Protein AF-A0A9D6XLE0-F1 (afdb_monomer)

Structure (mmCIF, N/CA/C/O backbone):
data_AF-A0A9D6XLE0-F1
#
_entry.id   AF-A0A9D6XLE0-F1
#
loop_
_atom_site.group_PDB
_atom_site.id
_atom_site.type_symbol
_atom_site.label_atom_id
_atom_site.label_alt_id
_atom_site.label_comp_id
_atom_site.label_asym_id
_atom_site.label_entity_id
_atom_site.label_seq_id
_atom_site.pdbx_PDB_ins_code
_atom_site.Cartn_x
_atom_site.Cartn_y
_atom_site.Cartn_z
_atom_site.occupancy
_atom_site.B_iso_or_equiv
_atom_site.auth_seq_id
_atom_site.auth_comp_id
_atom_site.auth_asym_id
_atom_site.auth_atom_id
_atom_site.pdbx_PDB_model_num
ATOM 1 N N . MET A 1 1 ? -13.410 0.222 10.289 1.00 87.62 1 MET A N 1
ATOM 2 C CA . MET A 1 1 ? -13.188 -0.714 9.162 1.00 87.62 1 MET A CA 1
ATOM 3 C C . MET A 1 1 ? -11.704 -0.798 8.873 1.00 87.62 1 MET A C 1
ATOM 5 O O . MET A 1 1 ? -11.039 0.231 8.959 1.00 87.62 1 MET A O 1
ATOM 9 N N . LYS A 1 2 ? -11.216 -1.992 8.530 1.00 89.06 2 LYS A N 1
ATOM 10 C CA . LYS A 1 2 ? -9.848 -2.215 8.052 1.00 89.06 2 LYS A CA 1
ATOM 11 C C . LYS A 1 2 ? -9.846 -2.193 6.525 1.00 89.06 2 LYS A C 1
ATOM 13 O O . LYS A 1 2 ? -10.655 -2.877 5.907 1.00 89.06 2 LYS A O 1
ATOM 18 N N . ILE A 1 3 ? -8.984 -1.379 5.923 1.00 92.56 3 ILE A N 1
ATOM 19 C CA . ILE A 1 3 ? -8.946 -1.136 4.475 1.00 92.56 3 ILE A CA 1
ATOM 20 C C . ILE A 1 3 ? -7.535 -1.426 3.971 1.00 92.56 3 ILE A C 1
ATOM 22 O O . ILE A 1 3 ? -6.579 -0.802 4.422 1.00 92.56 3 ILE A O 1
ATOM 26 N N . ALA A 1 4 ? -7.408 -2.357 3.027 1.00 93.06 4 ALA A N 1
ATOM 27 C CA . ALA A 1 4 ? -6.151 -2.661 2.352 1.00 93.06 4 ALA A CA 1
ATOM 28 C C . ALA A 1 4 ? -6.087 -1.929 1.010 1.00 93.06 4 ALA A C 1
ATOM 30 O O . ALA A 1 4 ? -6.994 -2.053 0.191 1.00 93.06 4 ALA A O 1
ATOM 31 N N . MET A 1 5 ? -4.998 -1.209 0.761 1.00 93.06 5 MET A N 1
ATOM 32 C CA . MET A 1 5 ? -4.709 -0.570 -0.519 1.00 93.06 5 MET A CA 1
ATOM 33 C C . MET A 1 5 ? -3.535 -1.281 -1.187 1.00 93.06 5 MET A C 1
ATOM 35 O O . MET A 1 5 ? -2.418 -1.297 -0.662 1.00 93.06 5 MET A O 1
ATOM 39 N N . LEU A 1 6 ? -3.799 -1.860 -2.355 1.00 91.88 6 LEU A N 1
ATOM 40 C CA . LEU A 1 6 ? -2.880 -2.670 -3.152 1.00 91.88 6 LEU A CA 1
ATOM 41 C C . LEU A 1 6 ? -2.797 -2.094 -4.573 1.00 91.88 6 LEU A C 1
ATOM 43 O O . LEU A 1 6 ? -3.769 -1.542 -5.079 1.00 91.88 6 LEU A O 1
ATOM 47 N N . GLY A 1 7 ? -1.656 -2.278 -5.238 1.00 86.25 7 GLY A N 1
ATOM 48 C CA . GLY A 1 7 ? -1.477 -1.938 -6.657 1.00 86.25 7 GLY A CA 1
ATOM 49 C C . GLY A 1 7 ? -0.566 -0.736 -6.918 1.00 86.25 7 GLY A C 1
ATOM 50 O O . GLY A 1 7 ? 0.201 -0.770 -7.882 1.00 86.25 7 GLY A O 1
ATOM 51 N N . GLN A 1 8 ? -0.549 0.264 -6.034 1.00 88.94 8 GLN A N 1
ATOM 52 C CA . GLN A 1 8 ? 0.389 1.394 -6.105 1.00 88.94 8 GLN A CA 1
ATOM 53 C C . GLN A 1 8 ? 1.848 0.986 -5.821 1.00 88.94 8 GLN A C 1
ATOM 55 O O . GLN A 1 8 ? 2.121 -0.089 -5.274 1.00 88.94 8 GLN A O 1
ATOM 60 N N . LYS A 1 9 ? 2.811 1.851 -6.172 1.00 87.69 9 LYS A N 1
ATOM 61 C CA . LYS A 1 9 ? 4.233 1.617 -5.861 1.00 87.69 9 LYS A CA 1
ATOM 62 C C . LYS A 1 9 ? 4.548 1.863 -4.392 1.00 87.69 9 LYS A C 1
ATOM 64 O O . LYS A 1 9 ? 5.295 1.096 -3.794 1.00 87.69 9 LYS A O 1
ATOM 69 N N . GLY A 1 10 ? 3.981 2.907 -3.801 1.00 84.62 10 GLY A N 1
ATOM 70 C CA . GLY A 1 10 ? 4.113 3.191 -2.379 1.00 84.62 10 GLY A CA 1
ATOM 71 C C . GLY A 1 10 ? 3.834 4.647 -2.042 1.00 84.62 10 GLY A C 1
ATOM 72 O O . GLY A 1 10 ? 3.666 5.476 -2.930 1.00 84.62 10 GLY A O 1
ATOM 73 N N . ILE A 1 11 ? 3.799 4.932 -0.745 1.00 81.94 11 ILE A N 1
ATOM 74 C CA . ILE A 1 11 ? 3.712 6.283 -0.185 1.00 81.94 11 ILE A CA 1
ATOM 75 C C . ILE A 1 11 ? 4.926 6.529 0.738 1.00 81.94 11 ILE A C 1
ATOM 77 O O . ILE A 1 11 ? 5.521 5.542 1.200 1.00 81.94 11 ILE A O 1
ATOM 81 N N . PRO A 1 12 ? 5.346 7.784 0.989 1.00 79.88 12 PRO A N 1
ATOM 82 C CA . PRO A 1 12 ? 4.788 9.047 0.478 1.00 79.88 12 PRO A CA 1
ATOM 83 C C . PRO A 1 12 ? 4.904 9.179 -1.047 1.00 79.88 12 PRO A C 1
ATOM 85 O O . PRO A 1 12 ? 5.758 8.540 -1.668 1.00 79.88 12 PRO A O 1
ATOM 88 N N . ALA A 1 13 ? 4.019 9.964 -1.664 1.00 80.19 13 ALA A N 1
ATOM 89 C CA . ALA A 1 13 ? 3.962 10.084 -3.116 1.00 80.19 13 ALA A CA 1
ATOM 90 C C . ALA A 1 13 ? 5.152 10.889 -3.657 1.00 80.19 13 ALA A C 1
ATOM 92 O O . ALA A 1 13 ? 5.139 12.115 -3.676 1.00 80.19 13 ALA A O 1
ATOM 93 N N . VAL A 1 14 ? 6.195 10.187 -4.104 1.00 75.25 14 VAL A N 1
ATOM 94 C CA . VAL A 1 14 ? 7.365 10.803 -4.761 1.00 75.25 14 VAL A CA 1
A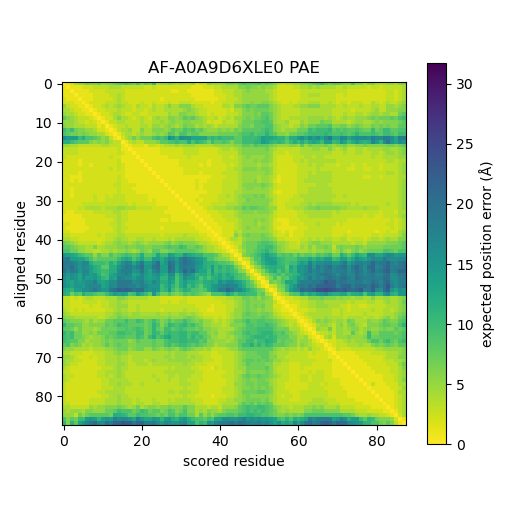TOM 95 C C . VAL A 1 14 ? 7.212 10.800 -6.287 1.00 75.25 14 VAL A C 1
ATOM 97 O O . VAL A 1 14 ? 7.807 11.616 -6.985 1.00 75.25 14 VAL A O 1
ATOM 100 N N . PHE A 1 15 ? 6.396 9.888 -6.822 1.00 63.28 15 PHE A N 1
ATOM 101 C CA . PHE A 1 15 ? 6.276 9.649 -8.256 1.00 63.28 15 PHE A CA 1
ATOM 102 C C . PHE A 1 15 ? 4.818 9.378 -8.615 1.00 63.28 15 PHE A C 1
ATOM 104 O O . PHE A 1 15 ? 4.226 8.485 -8.028 1.00 63.28 15 PHE A O 1
ATOM 111 N N . GLY A 1 16 ? 4.283 10.072 -9.621 1.00 78.88 16 GLY A N 1
ATOM 112 C CA . GLY A 1 16 ? 3.003 9.724 -10.247 1.00 78.88 16 GLY A CA 1
ATOM 113 C C . GLY A 1 16 ? 1.741 10.185 -9.506 1.00 78.88 16 GLY A C 1
ATOM 114 O O . GLY A 1 16 ? 1.729 10.434 -8.303 1.00 78.88 16 GLY A O 1
ATOM 115 N N . GLY A 1 17 ? 0.645 10.314 -10.261 1.00 88.44 17 GLY A N 1
ATOM 116 C CA . GLY A 1 17 ? -0.651 10.748 -9.728 1.00 88.44 17 GLY A CA 1
ATOM 117 C C . GLY A 1 17 ? -1.383 9.677 -8.913 1.00 88.44 17 GLY A C 1
ATOM 118 O O . GLY A 1 17 ? -2.168 10.019 -8.033 1.00 88.44 17 GLY A O 1
ATOM 119 N N . ILE A 1 18 ? -1.108 8.390 -9.162 1.00 90.75 18 ILE A N 1
ATOM 120 C CA . ILE A 1 18 ? -1.748 7.274 -8.447 1.00 90.75 18 ILE A CA 1
ATOM 121 C C . ILE A 1 18 ? -1.302 7.271 -6.986 1.00 90.75 18 ILE A C 1
ATOM 123 O O . ILE A 1 18 ? -2.131 7.214 -6.085 1.00 90.75 18 ILE A O 1
ATOM 127 N N . GLU A 1 19 ? 0.001 7.377 -6.743 1.00 89.25 19 GLU A N 1
ATOM 128 C CA . GLU A 1 19 ? 0.579 7.405 -5.405 1.00 89.25 19 GLU A CA 1
ATOM 129 C C . GLU A 1 19 ? 0.042 8.593 -4.602 1.00 89.25 19 GLU A C 1
ATOM 131 O O . GLU A 1 19 ? -0.320 8.429 -3.438 1.00 89.25 19 GLU A O 1
ATOM 136 N N . ARG A 1 20 ? -0.089 9.765 -5.241 1.00 90.12 20 ARG A N 1
ATOM 137 C CA . ARG A 1 20 ? -0.655 10.958 -4.600 1.00 90.12 20 ARG A CA 1
ATOM 138 C C . ARG A 1 20 ? -2.129 10.777 -4.256 1.00 90.12 20 ARG A C 1
ATOM 140 O O . ARG A 1 20 ? -2.547 11.107 -3.150 1.00 90.12 20 ARG A O 1
ATOM 147 N N . HIS A 1 21 ? -2.903 10.213 -5.181 1.00 92.56 21 HIS A N 1
ATOM 148 C CA . HIS A 1 21 ? -4.306 9.894 -4.946 1.00 92.56 21 HIS A CA 1
ATOM 149 C C . HIS A 1 21 ? -4.474 8.917 -3.773 1.00 92.56 21 HIS A C 1
ATOM 151 O O . HIS A 1 21 ? -5.287 9.161 -2.882 1.00 92.56 21 HIS A O 1
ATOM 157 N N . VAL A 1 22 ? -3.678 7.844 -3.740 1.00 91.69 22 VAL A N 1
ATOM 158 C CA . VAL A 1 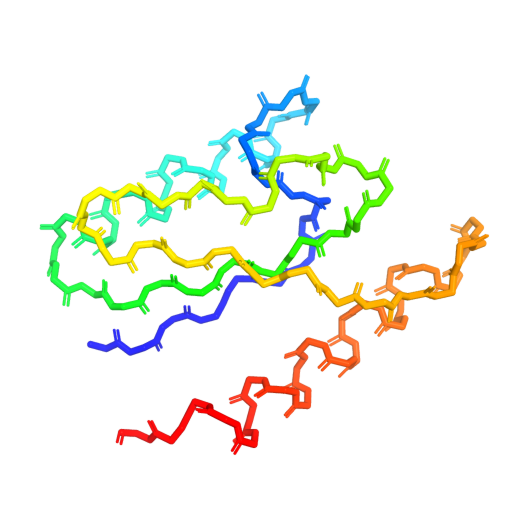22 ? -3.699 6.848 -2.660 1.00 91.69 22 VAL A CA 1
ATOM 159 C C . VAL A 1 22 ? -3.305 7.471 -1.323 1.00 91.69 22 VAL A C 1
ATOM 161 O O . VAL A 1 22 ? -3.986 7.230 -0.331 1.00 91.69 22 VAL A O 1
ATOM 164 N N . GLU A 1 23 ? -2.253 8.290 -1.281 1.00 89.94 23 GLU A N 1
ATOM 165 C CA . GLU A 1 23 ? -1.811 8.985 -0.066 1.00 89.94 23 GLU A CA 1
ATOM 166 C C . GLU A 1 23 ? -2.920 9.872 0.519 1.00 89.94 23 GLU A C 1
ATOM 168 O O . GLU A 1 23 ? -3.254 9.764 1.704 1.00 89.94 23 GLU A O 1
ATOM 173 N N . GLU A 1 24 ? -3.537 10.719 -0.306 1.00 91.44 24 GLU A N 1
ATOM 174 C CA . GLU A 1 24 ? -4.609 11.600 0.152 1.00 91.44 24 GLU A CA 1
ATOM 175 C C . GLU A 1 24 ? -5.861 10.823 0.572 1.00 91.44 24 GLU A C 1
ATOM 177 O O . GLU A 1 24 ? -6.480 11.146 1.590 1.00 91.44 24 GLU A O 1
ATOM 182 N N . LEU A 1 25 ? -6.239 9.788 -0.184 1.00 92.88 25 LEU A N 1
ATOM 183 C CA . LEU A 1 25 ? -7.400 8.964 0.133 1.00 92.88 25 LEU A CA 1
ATOM 184 C C . LEU A 1 25 ? -7.187 8.184 1.435 1.00 92.88 25 LEU A C 1
ATOM 186 O O . LEU A 1 25 ? -8.060 8.201 2.303 1.00 92.88 25 LEU A O 1
ATOM 190 N N . ALA A 1 26 ? -6.022 7.552 1.600 1.00 91.06 26 ALA A N 1
ATOM 191 C CA . ALA A 1 26 ? -5.658 6.816 2.806 1.00 91.06 26 ALA A CA 1
ATOM 192 C C . ALA A 1 26 ? -5.706 7.722 4.039 1.00 91.06 26 ALA A C 1
ATOM 194 O O . ALA A 1 26 ? -6.324 7.364 5.039 1.00 91.06 26 ALA A O 1
ATOM 195 N N . THR A 1 27 ? -5.131 8.924 3.939 1.00 89.50 27 THR A N 1
ATOM 196 C CA . THR A 1 27 ? -5.099 9.895 5.041 1.00 89.50 27 THR A CA 1
ATOM 197 C C . THR A 1 27 ? -6.507 10.368 5.415 1.00 89.50 27 THR A C 1
ATOM 199 O O . THR A 1 27 ? -6.846 10.434 6.595 1.00 89.50 27 THR A O 1
ATOM 202 N N . ARG A 1 28 ? -7.372 10.640 4.426 1.00 92.06 28 ARG A N 1
ATOM 203 C CA . ARG A 1 28 ? -8.771 11.041 4.667 1.00 92.06 28 ARG A CA 1
ATOM 204 C C . ARG A 1 28 ? -9.607 9.908 5.269 1.00 92.06 28 ARG A C 1
ATOM 206 O O . ARG A 1 28 ? -10.436 10.169 6.136 1.00 92.06 28 ARG A O 1
ATOM 213 N N . LEU A 1 29 ? -9.402 8.662 4.840 1.00 92.12 29 LEU A N 1
ATOM 214 C CA . LEU A 1 29 ? -10.083 7.494 5.412 1.00 92.12 29 LEU A CA 1
ATOM 215 C C . LEU A 1 29 ? -9.635 7.234 6.852 1.00 92.12 29 LEU A C 1
ATOM 217 O O . LEU A 1 29 ? -10.468 6.995 7.724 1.00 92.12 29 LEU A O 1
ATOM 221 N N . ALA A 1 30 ? -8.338 7.351 7.116 1.00 90.00 30 ALA A N 1
ATOM 222 C CA . ALA A 1 30 ? -7.791 7.284 8.460 1.00 90.00 30 ALA A CA 1
ATOM 223 C C . ALA A 1 30 ? -8.358 8.369 9.386 1.00 90.00 30 ALA A C 1
ATOM 225 O O . ALA A 1 30 ? -8.763 8.071 10.508 1.00 90.00 30 ALA A O 1
ATOM 226 N N . ALA A 1 31 ? -8.469 9.609 8.900 1.00 89.88 31 ALA A N 1
ATOM 227 C CA . ALA A 1 31 ? -9.089 10.706 9.642 1.00 89.88 31 ALA A CA 1
ATOM 228 C C . ALA A 1 31 ? -10.574 10.450 9.972 1.00 89.88 31 ALA A C 1
ATOM 230 O O . ALA A 1 31 ? -11.083 10.983 10.952 1.00 89.88 31 ALA A O 1
ATOM 231 N N . ARG A 1 32 ? -11.260 9.600 9.195 1.00 91.25 32 ARG A N 1
ATOM 232 C CA . ARG A 1 32 ? -12.632 9.130 9.468 1.00 91.25 32 ARG A CA 1
ATOM 233 C C . ARG A 1 32 ? -12.691 7.930 10.428 1.00 91.25 32 ARG A C 1
ATOM 235 O O . ARG A 1 32 ? -13.755 7.347 10.606 1.00 91.25 32 ARG A O 1
ATOM 242 N N . GLY A 1 33 ? -11.569 7.542 11.038 1.00 89.38 33 GLY A N 1
ATOM 243 C CA . GLY A 1 33 ? -11.494 6.442 12.004 1.00 89.38 33 GLY A CA 1
ATOM 244 C C . GLY A 1 33 ? -11.337 5.056 11.374 1.00 89.38 33 GLY A C 1
ATOM 245 O O . GLY A 1 33 ? -11.582 4.043 12.031 1.00 89.38 33 GLY A O 1
ATOM 246 N N . HIS A 1 34 ? -10.956 4.971 10.097 1.00 90.50 34 HIS A N 1
ATOM 247 C CA . HIS A 1 34 ? -10.623 3.694 9.469 1.00 90.50 34 HIS A CA 1
ATOM 248 C C . HIS A 1 34 ? -9.154 3.327 9.692 1.00 90.50 34 HIS A C 1
ATOM 250 O O . HIS A 1 34 ? -8.277 4.183 9.760 1.00 90.50 34 HIS A O 1
ATOM 256 N N . GLU A 1 35 ? -8.876 2.033 9.771 1.00 89.56 35 GLU A N 1
ATOM 257 C CA . GLU A 1 35 ? -7.513 1.525 9.803 1.00 89.56 35 GLU A CA 1
ATOM 258 C C . GLU A 1 35 ? -7.090 1.214 8.369 1.00 89.56 35 GLU A C 1
ATOM 260 O O . GLU A 1 35 ? -7.657 0.323 7.734 1.00 89.56 35 GLU A O 1
ATOM 265 N N . VAL A 1 36 ? -6.133 1.970 7.835 1.00 91.06 36 VAL A N 1
ATOM 266 C CA . VAL A 1 36 ? -5.742 1.860 6.426 1.00 91.06 36 VAL A CA 1
ATOM 267 C C . VAL A 1 36 ? -4.347 1.267 6.327 1.00 91.06 36 VAL A C 1
ATOM 269 O O . VAL A 1 36 ? -3.388 1.792 6.887 1.00 91.06 36 VAL A O 1
ATOM 272 N N . LEU A 1 37 ? -4.229 0.172 5.587 1.00 90.81 37 LEU A N 1
ATOM 273 C CA . LEU A 1 37 ? -2.980 -0.516 5.303 1.00 90.81 37 LEU A CA 1
ATOM 274 C C . LEU A 1 37 ? -2.616 -0.314 3.838 1.00 90.81 37 LEU A C 1
ATOM 276 O O . LEU A 1 37 ? -3.334 -0.746 2.942 1.00 90.81 37 LEU A O 1
ATOM 280 N N . VAL A 1 38 ? -1.488 0.343 3.597 1.00 91.19 38 VAL A N 1
ATOM 281 C CA . VAL A 1 38 ? -0.980 0.648 2.261 1.00 91.19 38 VAL A CA 1
ATOM 282 C C . VAL A 1 38 ? 0.205 -0.267 1.985 1.00 91.19 38 VAL A C 1
ATOM 284 O O . VAL A 1 38 ? 1.244 -0.171 2.639 1.00 91.19 38 VAL A O 1
ATOM 287 N N . TYR A 1 39 ? 0.058 -1.173 1.021 1.00 90.50 39 TYR A N 1
ATOM 288 C CA . TYR A 1 39 ? 1.135 -2.084 0.646 1.00 90.50 39 TYR A CA 1
ATOM 289 C C . TYR A 1 39 ? 2.084 -1.404 -0.337 1.00 90.50 39 TYR A C 1
ATOM 291 O O . TYR A 1 39 ? 1.715 -1.084 -1.469 1.00 90.50 39 TYR A O 1
ATOM 299 N N . CYS A 1 40 ? 3.323 -1.210 0.098 1.00 88.44 40 CYS A N 1
ATOM 300 C CA . CYS A 1 40 ? 4.368 -0.499 -0.627 1.00 88.44 40 CYS A CA 1
ATOM 301 C C . CYS A 1 40 ? 5.424 -1.470 -1.159 1.00 88.44 40 CYS A C 1
ATOM 303 O O . CYS A 1 40 ? 5.736 -2.487 -0.539 1.00 88.44 40 CYS A O 1
ATOM 305 N N . ARG A 1 41 ? 6.025 -1.120 -2.293 1.00 86.94 41 ARG A N 1
ATOM 306 C CA . ARG A 1 41 ? 7.154 -1.836 -2.880 1.00 86.94 41 ARG A CA 1
ATOM 307 C C . ARG A 1 41 ? 8.458 -1.184 -2.406 1.00 86.94 41 ARG A C 1
ATOM 309 O O . ARG A 1 41 ? 8.659 0.012 -2.648 1.00 86.94 41 ARG A O 1
ATOM 316 N N . PRO A 1 42 ? 9.368 -1.935 -1.767 1.00 80.25 42 PRO A N 1
ATOM 317 C CA . PRO A 1 42 ? 10.527 -1.379 -1.059 1.00 80.25 42 PRO A CA 1
ATOM 318 C C . PRO A 1 42 ? 11.512 -0.635 -1.972 1.00 80.25 42 PRO A C 1
ATOM 320 O O . PRO A 1 42 ? 12.258 0.227 -1.522 1.00 80.25 42 PRO A O 1
ATOM 323 N N . TRP A 1 43 ? 11.508 -0.931 -3.272 1.00 80.06 43 TRP A N 1
ATOM 324 C CA . TRP A 1 43 ? 12.388 -0.291 -4.255 1.00 80.06 43 TRP A CA 1
ATOM 325 C C . TRP A 1 43 ? 11.969 1.141 -4.608 1.00 80.06 43 TRP A C 1
ATOM 327 O O . TRP A 1 43 ? 12.793 1.904 -5.105 1.00 80.06 43 TRP A O 1
ATOM 337 N N . TYR A 1 44 ? 10.696 1.482 -4.389 1.00 76.25 44 TYR A N 1
ATOM 338 C CA . TYR A 1 44 ? 10.107 2.764 -4.785 1.00 76.25 44 TYR A CA 1
ATOM 339 C C . TYR A 1 44 ? 9.872 3.697 -3.600 1.00 76.25 44 TYR A C 1
ATOM 341 O O . TYR A 1 44 ? 9.910 4.912 -3.772 1.00 76.25 44 TYR A O 1
ATOM 349 N N . SER A 1 45 ? 9.676 3.143 -2.401 1.00 66.62 45 SER A N 1
ATOM 350 C CA . SER A 1 45 ? 9.584 3.914 -1.164 1.00 66.62 45 SER A CA 1
ATOM 351 C C . SER A 1 45 ? 10.637 3.424 -0.174 1.00 66.62 45 SER A C 1
ATOM 353 O O . SER A 1 45 ? 10.512 2.346 0.403 1.00 66.62 45 SER A O 1
ATOM 355 N N . LYS A 1 46 ? 11.693 4.228 0.015 1.00 59.84 46 LYS A N 1
ATOM 356 C CA . LYS A 1 46 ? 12.727 3.993 1.042 1.00 59.84 46 LYS A CA 1
ATOM 357 C C . LYS A 1 46 ? 12.221 4.298 2.456 1.00 59.84 46 LYS A C 1
ATOM 359 O O . LYS A 1 46 ? 12.823 3.847 3.422 1.00 59.84 46 LYS A O 1
ATOM 364 N N . ASN A 1 47 ? 11.126 5.051 2.569 1.00 55.19 47 ASN A N 1
ATOM 365 C CA . ASN A 1 47 ? 10.539 5.474 3.833 1.00 55.19 47 ASN A CA 1
ATOM 366 C C . ASN A 1 47 ? 9.234 4.713 4.073 1.00 55.19 47 ASN A C 1
ATOM 368 O O . ASN A 1 47 ? 8.128 5.224 3.929 1.00 55.19 47 ASN A O 1
ATOM 372 N N . THR A 1 48 ? 9.378 3.447 4.451 1.00 53.72 48 THR A N 1
ATOM 373 C CA . THR A 1 48 ? 8.261 2.564 4.816 1.00 53.72 48 THR A CA 1
ATOM 374 C C . THR A 1 48 ? 7.644 2.939 6.165 1.00 53.72 48 THR A C 1
ATOM 376 O O . THR A 1 48 ? 6.622 2.389 6.555 1.00 53.72 48 THR A O 1
ATOM 379 N N . ALA A 1 49 ? 8.249 3.892 6.876 1.00 51.78 49 ALA A N 1
ATOM 380 C CA . ALA A 1 49 ? 7.792 4.418 8.151 1.00 51.78 49 ALA A CA 1
ATOM 381 C C . ALA A 1 49 ? 6.979 5.714 7.984 1.00 51.78 49 ALA A C 1
ATOM 383 O O . ALA A 1 49 ? 7.121 6.638 8.783 1.00 51.78 49 ALA A O 1
ATOM 384 N N . PHE A 1 50 ? 6.109 5.800 6.970 1.00 53.62 50 PHE A N 1
ATOM 385 C CA . PHE A 1 50 ? 5.059 6.820 6.978 1.00 53.62 50 PHE A CA 1
ATOM 386 C C . PHE A 1 50 ? 4.023 6.422 8.034 1.00 53.62 50 PHE A C 1
ATOM 388 O O . PHE A 1 50 ? 3.033 5.748 7.757 1.00 53.62 50 PHE A O 1
ATOM 395 N N . LYS A 1 51 ? 4.335 6.759 9.285 1.00 51.75 51 LYS A N 1
ATOM 396 C CA . LYS A 1 51 ? 3.448 6.624 10.432 1.00 51.75 51 LYS A CA 1
ATOM 397 C C . LYS A 1 51 ? 2.811 7.988 10.631 1.00 51.75 51 LYS A C 1
ATOM 399 O O . LYS A 1 51 ? 3.326 8.837 11.353 1.00 51.75 51 LYS A O 1
ATOM 404 N N . THR A 1 52 ? 1.714 8.234 9.927 1.00 52.06 52 THR A N 1
ATOM 405 C CA . THR A 1 52 ? 0.859 9.362 10.291 1.00 52.06 52 THR A CA 1
ATOM 406 C C . THR A 1 52 ? 0.303 9.064 11.690 1.00 52.06 52 THR A C 1
ATOM 408 O O . THR A 1 52 ? -0.022 7.904 11.956 1.00 52.06 52 THR A O 1
ATOM 411 N N . PRO A 1 53 ? 0.186 10.055 12.592 1.00 50.75 53 PRO A N 1
ATOM 412 C CA . PRO A 1 53 ? -0.290 9.833 13.961 1.00 50.75 53 PRO A CA 1
ATOM 413 C C . PRO A 1 53 ? -1.636 9.097 14.058 1.00 50.75 53 PRO A C 1
ATOM 415 O O . PRO A 1 53 ? -1.896 8.435 15.055 1.00 50.75 53 PRO A O 1
ATOM 418 N N . ASN A 1 54 ? -2.446 9.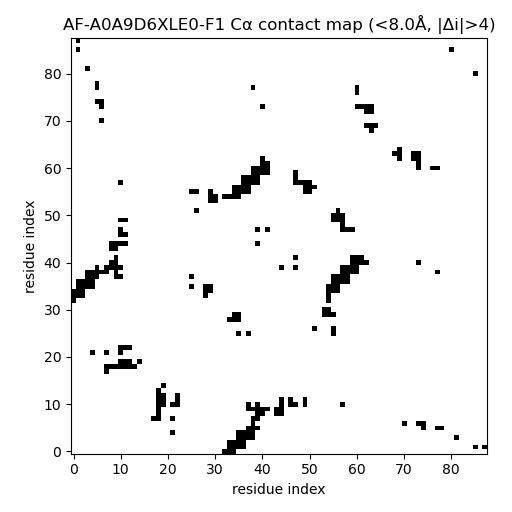129 12.995 1.00 54.88 54 ASN A N 1
ATOM 419 C CA . ASN A 1 54 ? -3.749 8.483 12.936 1.00 54.88 54 ASN A CA 1
ATOM 420 C C . ASN A 1 54 ? -3.789 7.421 11.825 1.00 54.88 54 ASN A C 1
ATOM 422 O O . ASN A 1 54 ? -4.125 7.725 10.692 1.00 54.88 54 ASN A O 1
ATOM 426 N N . SER A 1 55 ? -3.485 6.165 12.155 1.00 69.69 55 SER A N 1
ATOM 427 C CA . SER A 1 55 ? -4.081 4.971 11.515 1.00 69.69 55 SER A CA 1
ATOM 428 C C . SER A 1 55 ? -3.728 4.589 10.063 1.00 69.69 55 SER A C 1
ATOM 430 O O . SER A 1 55 ? -4.241 3.567 9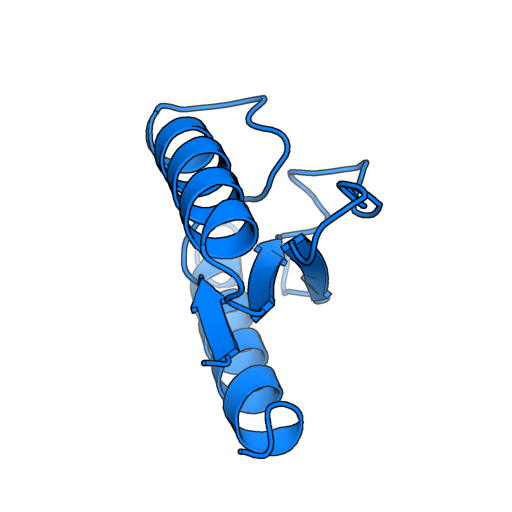.599 1.00 69.69 55 SER A O 1
ATOM 432 N N . VAL A 1 56 ? -2.845 5.303 9.349 1.00 85.94 56 VAL A N 1
ATOM 433 C CA . VAL A 1 56 ? -2.281 4.806 8.071 1.00 85.94 56 VAL A CA 1
ATOM 434 C C . VAL A 1 56 ? -0.999 4.023 8.345 1.00 85.94 56 VAL A C 1
ATOM 436 O O . VAL A 1 56 ? -0.039 4.555 8.903 1.00 85.94 56 VAL A O 1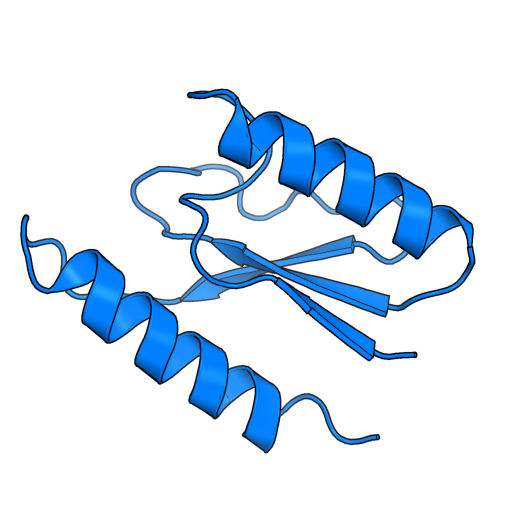
ATOM 439 N N . ARG A 1 57 ? -0.967 2.749 7.948 1.00 85.44 57 ARG A N 1
ATOM 440 C CA . ARG A 1 57 ? 0.193 1.863 8.096 1.00 85.44 57 ARG A CA 1
ATOM 441 C C . ARG A 1 57 ? 0.724 1.461 6.732 1.00 85.44 57 ARG A C 1
ATOM 443 O O . ARG A 1 57 ? 0.004 0.874 5.931 1.00 85.44 57 ARG A O 1
ATOM 450 N N . CYS A 1 58 ? 1.999 1.729 6.489 1.00 85.56 58 CYS A N 1
ATOM 451 C CA . CYS A 1 58 ? 2.681 1.249 5.295 1.00 85.56 58 CYS A CA 1
ATOM 452 C C . CYS A 1 58 ? 3.325 -0.106 5.564 1.00 85.56 58 CYS A C 1
ATOM 454 O O . CYS A 1 58 ? 4.155 -0.229 6.463 1.00 85.56 58 CYS A O 1
ATOM 456 N N . ILE A 1 59 ? 2.979 -1.110 4.762 1.00 85.81 59 ILE A N 1
ATOM 457 C CA . ILE A 1 59 ? 3.621 -2.424 4.812 1.00 85.81 59 ILE A CA 1
ATOM 458 C C . ILE A 1 59 ? 4.468 -2.587 3.563 1.00 85.81 59 ILE A C 1
ATOM 460 O O . ILE A 1 59 ? 3.948 -2.649 2.450 1.00 85.81 59 ILE A O 1
ATOM 464 N N . ALA A 1 60 ? 5.780 -2.679 3.751 1.00 85.38 60 ALA A N 1
ATOM 465 C CA . ALA A 1 60 ? 6.683 -3.036 2.673 1.00 85.38 60 ALA A CA 1
ATOM 466 C C . ALA A 1 60 ? 6.871 -4.546 2.617 1.00 85.38 60 ALA A C 1
ATOM 468 O O . ALA A 1 60 ? 7.476 -5.140 3.509 1.00 85.38 60 ALA A O 1
ATOM 469 N N . LEU A 1 61 ? 6.364 -5.158 1.550 1.00 82.62 61 LEU A N 1
ATOM 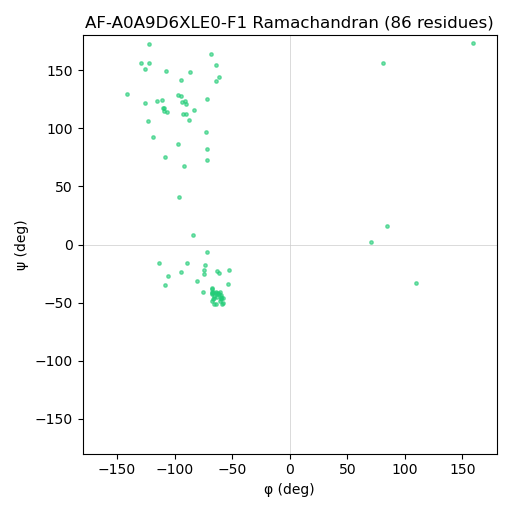470 C CA . LEU A 1 61 ? 6.573 -6.575 1.284 1.00 82.62 61 LEU A CA 1
ATOM 471 C C . LEU A 1 61 ? 7.766 -6.757 0.355 1.00 82.62 61 LEU A C 1
ATOM 473 O O . LEU A 1 61 ? 7.980 -5.985 -0.579 1.00 82.62 61 LEU A O 1
ATOM 477 N N . ARG A 1 62 ? 8.562 -7.796 0.613 1.00 79.38 62 ARG A N 1
ATOM 478 C CA . ARG A 1 62 ? 9.629 -8.196 -0.305 1.00 79.38 62 ARG A CA 1
ATOM 479 C C . ARG A 1 62 ? 8.995 -8.828 -1.541 1.00 79.38 62 ARG A C 1
ATOM 481 O O . ARG A 1 62 ? 8.221 -9.772 -1.430 1.00 79.38 62 ARG A O 1
ATOM 488 N N . THR A 1 63 ? 9.338 -8.299 -2.707 1.00 81.00 63 THR A N 1
ATOM 489 C CA . THR A 1 63 ? 8.831 -8.746 -4.009 1.00 81.00 63 THR A CA 1
ATOM 490 C C . THR A 1 63 ? 9.984 -9.166 -4.912 1.00 81.00 63 THR A C 1
ATOM 492 O O . THR A 1 63 ? 11.157 -8.982 -4.583 1.00 81.00 63 THR A O 1
ATOM 495 N N . ILE A 1 64 ? 9.666 -9.746 -6.068 1.00 83.12 64 ILE A N 1
ATOM 496 C CA . ILE A 1 64 ? 10.668 -10.127 -7.065 1.00 83.12 64 ILE A CA 1
ATOM 497 C C . ILE A 1 64 ? 10.919 -8.922 -7.974 1.00 83.12 64 ILE A C 1
ATOM 499 O O . ILE A 1 64 ? 10.078 -8.596 -8.810 1.00 83.12 64 ILE A O 1
ATOM 503 N N . LYS A 1 65 ? 12.083 -8.273 -7.836 1.00 81.94 65 LYS A N 1
ATOM 504 C CA . LYS A 1 65 ? 12.459 -7.061 -8.588 1.00 81.94 65 LYS A CA 1
ATOM 505 C C . LYS A 1 65 ? 12.759 -7.363 -10.062 1.00 81.94 65 LYS A C 1
ATOM 507 O O . LYS A 1 65 ? 13.902 -7.324 -10.509 1.00 81.94 65 LYS A O 1
ATOM 512 N N . THR A 1 66 ? 11.719 -7.642 -10.833 1.00 85.69 66 THR A N 1
ATOM 513 C CA . THR A 1 66 ? 11.772 -7.764 -12.294 1.00 85.69 66 THR A CA 1
ATOM 514 C C . THR A 1 66 ? 10.682 -6.901 -12.913 1.00 85.69 66 THR A C 1
ATOM 516 O O . THR A 1 66 ? 9.668 -6.618 -12.278 1.00 85.69 66 THR A O 1
ATOM 519 N N . LYS A 1 67 ? 10.869 -6.493 -14.172 1.00 81.06 67 LYS A N 1
ATOM 520 C CA . LYS A 1 67 ? 9.939 -5.597 -14.880 1.00 81.06 67 LYS A CA 1
ATOM 521 C C . LYS A 1 67 ? 8.488 -6.101 -14.881 1.00 81.06 67 LYS A C 1
ATOM 523 O O . LYS A 1 67 ? 7.571 -5.288 -14.844 1.00 81.06 67 LYS A O 1
ATOM 528 N N . HIS A 1 68 ? 8.292 -7.419 -14.925 1.00 86.88 68 HIS A N 1
ATOM 529 C CA . HIS A 1 68 ? 6.976 -8.034 -15.106 1.00 86.88 68 HIS A CA 1
ATOM 530 C C . HIS A 1 68 ? 6.439 -8.720 -13.845 1.00 86.88 68 HIS A C 1
ATOM 532 O O . HIS A 1 68 ? 5.237 -8.662 -13.600 1.00 86.88 68 HIS A O 1
ATOM 538 N N . LEU A 1 69 ? 7.296 -9.331 -13.017 1.00 87.69 69 LEU A N 1
ATOM 539 C CA . LEU A 1 69 ? 6.826 -10.089 -11.850 1.00 87.69 69 LEU A CA 1
ATOM 540 C C . LEU A 1 69 ? 6.688 -9.239 -10.591 1.00 87.69 69 LEU A C 1
ATOM 542 O O . LEU A 1 69 ? 6.001 -9.666 -9.669 1.00 87.69 69 LEU A O 1
ATOM 546 N N . ASP A 1 70 ? 7.285 -8.045 -10.541 1.00 85.69 70 ASP A N 1
ATOM 547 C CA . ASP A 1 70 ? 7.244 -7.215 -9.335 1.00 85.69 70 ASP A CA 1
ATOM 548 C C . ASP A 1 70 ? 5.804 -6.871 -8.933 1.00 85.69 70 ASP A C 1
ATOM 550 O O . ASP A 1 70 ? 5.420 -7.064 -7.784 1.00 85.69 70 ASP A O 1
ATOM 554 N N . ALA A 1 71 ? 4.974 -6.451 -9.893 1.00 87.06 71 ALA A N 1
ATOM 555 C CA . ALA A 1 71 ? 3.571 -6.133 -9.632 1.00 87.06 71 ALA A CA 1
ATOM 556 C C . ALA A 1 71 ? 2.739 -7.370 -9.264 1.00 87.06 71 ALA A C 1
ATOM 558 O O . ALA A 1 71 ? 1.921 -7.300 -8.351 1.00 87.06 71 ALA A O 1
ATOM 559 N N . ILE A 1 72 ? 2.957 -8.496 -9.951 1.00 90.31 72 ILE A N 1
ATOM 560 C CA . ILE A 1 72 ? 2.211 -9.740 -9.718 1.00 90.31 72 ILE A CA 1
ATOM 561 C C . ILE A 1 72 ? 2.532 -10.288 -8.326 1.00 90.31 72 ILE A C 1
ATOM 563 O O . ILE A 1 72 ? 1.622 -10.533 -7.537 1.00 90.31 72 ILE A O 1
ATOM 567 N N . ALA A 1 73 ? 3.821 -10.415 -7.998 1.00 90.00 73 ALA A N 1
ATOM 568 C CA . ALA A 1 73 ? 4.276 -10.886 -6.696 1.00 90.00 73 ALA A CA 1
ATOM 569 C C . ALA A 1 73 ? 3.818 -9.947 -5.572 1.00 90.00 73 ALA A C 1
ATOM 571 O O . ALA A 1 73 ? 3.333 -10.417 -4.547 1.00 90.00 73 ALA A O 1
ATOM 572 N N . HIS A 1 74 ? 3.909 -8.625 -5.778 1.00 90.19 74 HIS A N 1
ATOM 573 C CA . HIS A 1 74 ? 3.444 -7.637 -4.799 1.00 90.19 74 HIS A CA 1
ATOM 574 C C . HIS A 1 74 ? 1.965 -7.794 -4.479 1.00 90.19 74 HIS A C 1
ATOM 576 O O . HIS A 1 74 ? 1.587 -7.878 -3.314 1.00 90.19 74 HIS A O 1
ATOM 582 N N . T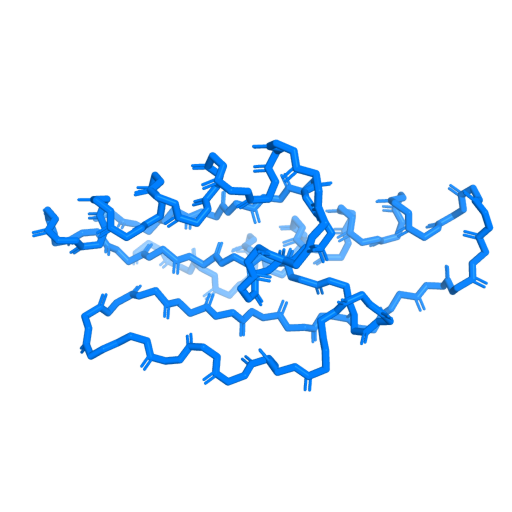HR A 1 75 ? 1.124 -7.845 -5.511 1.00 90.62 75 THR A N 1
ATOM 583 C CA . THR A 1 75 ? -0.323 -7.939 -5.328 1.00 90.62 75 THR A CA 1
ATOM 584 C C . THR A 1 75 ? -0.709 -9.280 -4.718 1.00 90.62 75 THR A C 1
ATOM 586 O O . THR A 1 75 ? -1.538 -9.306 -3.812 1.00 90.62 75 THR A O 1
ATOM 589 N N . LEU A 1 76 ? -0.085 -10.384 -5.140 1.00 92.31 76 LEU A N 1
ATOM 590 C CA . LEU A 1 76 ? -0.366 -11.714 -4.599 1.00 92.31 76 LEU A CA 1
ATOM 591 C C . LEU A 1 76 ? 0.017 -11.810 -3.116 1.00 92.31 76 LEU A C 1
ATOM 593 O O . LEU A 1 76 ? -0.820 -12.171 -2.290 1.00 92.31 76 LEU A O 1
ATOM 597 N N . PHE A 1 77 ? 1.243 -11.421 -2.753 1.00 91.25 77 PHE A N 1
ATOM 598 C CA . PHE A 1 77 ? 1.686 -11.446 -1.357 1.00 91.25 77 PHE A CA 1
ATOM 599 C C . PHE A 1 77 ? 0.940 -10.432 -0.493 1.00 91.25 77 PHE A C 1
ATOM 601 O O . PHE A 1 77 ? 0.598 -10.745 0.643 1.00 91.25 77 PH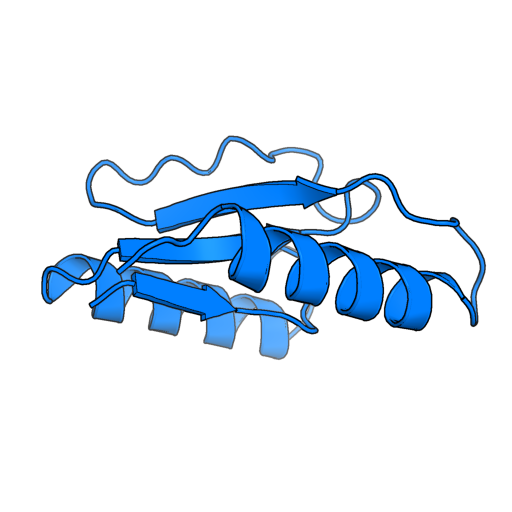E A O 1
ATOM 608 N N . GLY A 1 78 ? 0.641 -9.246 -1.024 1.00 91.06 78 GLY A N 1
ATOM 609 C CA . GLY A 1 78 ? -0.146 -8.233 -0.326 1.00 91.06 78 GLY A CA 1
ATOM 610 C C . GLY A 1 78 ? -1.576 -8.682 -0.055 1.00 91.06 78 GLY A C 1
ATOM 611 O O . GLY A 1 78 ? -2.076 -8.486 1.048 1.00 91.06 78 GLY A O 1
ATOM 612 N N . THR A 1 79 ? -2.209 -9.349 -1.020 1.00 92.31 79 THR A N 1
ATOM 613 C CA . THR A 1 79 ? -3.559 -9.904 -0.855 1.00 92.31 79 THR A CA 1
ATOM 614 C C . THR A 1 79 ? -3.564 -11.036 0.170 1.00 92.31 79 THR A C 1
ATOM 616 O O . THR A 1 79 ? -4.383 -11.016 1.085 1.00 92.31 79 THR A O 1
ATOM 619 N N . LEU A 1 80 ? -2.621 -11.982 0.081 1.00 92.50 80 LEU A N 1
ATOM 620 C CA . LEU A 1 80 ? -2.486 -13.057 1.071 1.00 92.50 80 LEU A CA 1
ATOM 621 C C . LEU A 1 80 ? -2.227 -12.501 2.474 1.00 92.50 80 LEU A C 1
ATOM 623 O O . LEU A 1 80 ? -2.876 -12.914 3.429 1.00 92.50 80 LEU A O 1
ATOM 627 N N . HIS A 1 81 ? -1.319 -11.532 2.598 1.00 91.12 81 HIS A N 1
ATOM 628 C CA . HIS A 1 81 ? -1.030 -10.891 3.875 1.00 91.12 81 HIS A CA 1
ATOM 629 C C . HIS A 1 81 ? -2.261 -10.159 4.428 1.00 91.12 81 HIS A C 1
ATOM 631 O O . HIS A 1 81 ? -2.549 -10.255 5.617 1.00 91.12 81 HIS A O 1
ATOM 637 N N . ALA A 1 82 ? -3.021 -9.461 3.581 1.00 91.06 82 ALA A N 1
ATOM 638 C CA . ALA A 1 82 ? -4.256 -8.810 3.999 1.00 91.06 82 ALA A CA 1
ATOM 639 C C . ALA A 1 82 ? -5.267 -9.831 4.533 1.00 91.06 82 ALA A C 1
ATOM 641 O O . ALA A 1 82 ? -5.770 -9.656 5.633 1.00 91.06 82 ALA A O 1
ATOM 642 N N . ILE A 1 83 ? -5.501 -10.928 3.813 1.00 90.69 83 ILE A N 1
ATOM 643 C CA . ILE A 1 83 ? -6.454 -11.965 4.229 1.00 90.69 83 ILE A CA 1
ATOM 644 C C . ILE A 1 83 ? -6.028 -12.635 5.542 1.00 90.69 83 ILE A C 1
ATOM 646 O O . ILE A 1 83 ? -6.863 -12.859 6.410 1.00 90.69 83 ILE A O 1
ATOM 650 N N . LEU A 1 84 ? -4.740 -12.949 5.699 1.00 88.94 84 LEU A N 1
ATOM 651 C CA . LEU A 1 84 ? -4.243 -13.707 6.851 1.00 88.94 84 LEU A CA 1
ATOM 652 C C . LEU A 1 84 ? -4.046 -12.855 8.112 1.00 88.94 84 LEU A C 1
ATOM 654 O O . LEU A 1 84 ? -4.175 -13.372 9.219 1.00 88.94 84 LEU A O 1
ATOM 658 N N . PHE A 1 85 ? -3.697 -11.573 7.963 1.00 85.44 85 PHE A N 1
ATOM 659 C CA . PHE A 1 85 ? -3.317 -10.713 9.092 1.00 85.44 85 PHE A CA 1
ATOM 660 C C . PHE A 1 85 ? -4.301 -9.570 9.363 1.00 85.44 85 PHE A C 1
ATOM 662 O O . PHE A 1 85 ? -4.276 -8.997 10.454 1.00 85.44 85 PHE A O 1
ATOM 669 N N . MET A 1 86 ? -5.193 -9.234 8.426 1.00 81.25 86 MET A N 1
ATOM 670 C CA . MET A 1 86 ? -6.306 -8.314 8.688 1.00 81.25 86 MET A CA 1
ATOM 671 C C . MET A 1 86 ? -7.540 -9.106 9.115 1.00 81.25 86 MET A C 1
ATOM 673 O O . MET A 1 86 ? -8.543 -9.143 8.409 1.00 81.25 86 MET A O 1
ATOM 677 N N . ASN A 1 87 ? -7.471 -9.719 10.298 1.00 66.06 87 ASN A N 1
ATOM 678 C CA . ASN A 1 87 ? -8.668 -10.272 10.932 1.00 66.06 87 ASN A CA 1
ATOM 679 C C . ASN A 1 87 ? -9.685 -9.149 11.215 1.00 66.06 87 ASN A C 1
ATOM 681 O O . ASN A 1 87 ? -9.247 -8.035 11.524 1.00 66.06 87 ASN A O 1
ATOM 685 N N . PRO A 1 88 ? -10.998 -9.410 11.090 1.00 57.69 88 PRO A N 1
ATOM 686 C CA . PRO A 1 88 ? -12.054 -8.414 11.283 1.00 57.69 88 PRO A CA 1
ATOM 687 C C . PRO A 1 88 ? -12.009 -7.738 12.659 1.00 57.69 88 PRO A C 1
ATOM 689 O O . PRO A 1 88 ? -11.609 -8.395 13.645 1.00 57.69 88 PRO A O 1
#

Mean predicted aligned error: 5.45 Å

Solvent-accessible surface area (backbone atoms only — not comparable to full-atom values): 4976 Å² total; per-residue (Å²): 98,82,44,80,45,73,81,55,55,28,47,72,54,86,62,70,71,65,19,42,51,51,46,54,49,41,53,54,43,13,74,73,68,25,40,27,37,37,42,21,37,55,91,74,25,89,50,50,77,51,67,52,98,58,47,34,42,46,44,64,53,94,55,50,95,45,99,73,47,26,65,55,43,40,44,52,53,47,49,52,48,44,67,74,68,58,68,134

Nearest PDB structures (foldseek):
  6n1x-assembly1_A  TM=6.413E-01  e=1.699E-01  Staphylococcus aureus subsp. aureus CN1
  2h6r-assembly2_E  TM=5.257E-01  e=1.326E+00  Methanocaldococcus jann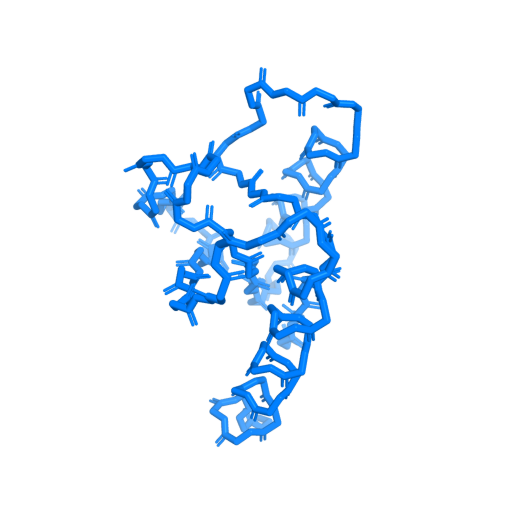aschii DSM 2661
  2h6r-assembly1_C  TM=4.834E-01  e=1.417E+00  Methanocaldococcus jannaschii DSM 2661
  3n9w-assembly1_B  TM=3.735E-01  e=1.087E+00  Escherichia coli K-12
  6cp3-assembly1_G  TM=3.961E-01  e=4.991E+00  Saccharomyces cerevisiae S288C

Foldseek 3Di:
DEEEAAQDQEDPPPDDPVNVVCVVVLVVVQVVVYAYEYEHACVRDVCQPPPDVTHYHYDHDHFDPDPPGRRVRSRVVSVVCCVPPVDD

Sequence (88 aa):
MKIAMLGQKGIPAVFGGIERHVEELATRLAARGHEVLVYCRPWYSKNTAFKTPNSVRCIALRTIKTKHLDAIAHTLFGTLHAILFMNP

pLDDT: mean 82.9, std 11.96, range [50.75, 93.06]

Radius of gyration: 12.3 Å; Cα contacts (8 Å, |Δi|>4): 148; chains: 1; bounding box: 26×25×29 Å

Secondary structure (DSSP, 8-state):
-EEEE-SS--SS--SSHHHHHHHHHHHHHHHTT-EEEEEE-TTT-S------SSSEEEEE-----STTHHHHHHHHHHHHHHHHH---